Protein AF-A0A345GZ67-F1 (afdb_monomer_lite)

Foldseek 3Di:
DDDFPPDDDDDDDDDDDDDDDDADDFPVVVLLVVLVVCCVPVVLALLVVLSVQQVPDPDNLVLLVCCNNPFCCVVSRVQLNDPVSLLVLCVSHVVVLVVVCVPDPDNVPPVVPPPDDPSNVSSRVSNNVSSVVSCCVSVRDPRD

Structure (mmCIF, N/CA/C/O backbone):
data_AF-A0A345GZ67-F1
#
_entry.id   AF-A0A345GZ67-F1
#
loop_
_atom_site.group_PDB
_atom_site.id
_atom_site.type_symbol
_atom_site.label_atom_id
_atom_site.label_alt_id
_atom_site.label_comp_id
_atom_site.label_asym_id
_atom_site.label_entity_id
_atom_site.label_seq_id
_atom_site.pdbx_PDB_ins_code
_atom_site.Cartn_x
_atom_site.Cartn_y
_atom_site.Cartn_z
_atom_site.occupancy
_atom_site.B_iso_or_equiv
_atom_site.auth_seq_id
_atom_site.auth_comp_id
_atom_site.auth_asym_id
_atom_site.auth_atom_id
_atom_site.pdbx_PDB_model_num
ATOM 1 N N . MET A 1 1 ? -1.911 26.706 -14.761 1.00 32.06 1 MET A N 1
ATOM 2 C CA . MET A 1 1 ? -1.366 25.364 -15.046 1.00 32.06 1 MET A CA 1
ATOM 3 C C . MET A 1 1 ? -0.785 24.874 -13.734 1.00 32.06 1 MET A C 1
ATOM 5 O O . MET A 1 1 ? 0.241 25.380 -13.307 1.00 32.06 1 MET A O 1
ATOM 9 N N . SER A 1 2 ? -1.572 24.090 -13.002 1.00 27.58 2 SER A N 1
ATOM 10 C CA . SER A 1 2 ? -1.319 23.685 -11.617 1.00 27.58 2 SER A CA 1
ATOM 11 C C . SER A 1 2 ? -0.262 22.586 -11.573 1.00 27.58 2 SER A C 1
ATOM 13 O O . SER A 1 2 ? -0.475 21.511 -12.127 1.00 27.58 2 SER A O 1
ATOM 15 N N . ALA A 1 3 ? 0.870 22.872 -10.934 1.00 29.27 3 ALA A N 1
ATOM 16 C CA . ALA A 1 3 ? 1.882 21.879 -10.610 1.00 29.27 3 ALA A CA 1
ATOM 17 C C . ALA A 1 3 ? 1.339 20.956 -9.506 1.00 29.27 3 ALA A C 1
ATOM 19 O O . ALA A 1 3 ? 0.938 21.439 -8.450 1.00 29.27 3 ALA A O 1
ATOM 20 N N . HIS A 1 4 ? 1.300 19.648 -9.762 1.00 29.56 4 HIS A N 1
ATOM 21 C CA . HIS A 1 4 ? 1.019 18.639 -8.742 1.00 29.56 4 HIS A CA 1
ATOM 22 C C . HIS A 1 4 ? 2.205 18.556 -7.761 1.00 29.56 4 HIS A C 1
ATOM 24 O O . HIS A 1 4 ? 3.333 18.349 -8.212 1.00 29.56 4 HIS A O 1
ATOM 30 N N . PRO A 1 5 ? 1.998 18.672 -6.438 1.00 31.30 5 PRO A N 1
ATOM 31 C CA . PRO A 1 5 ? 3.065 18.569 -5.453 1.00 31.30 5 PRO A CA 1
ATOM 32 C C . PRO A 1 5 ? 3.209 17.117 -4.989 1.00 31.30 5 PRO A C 1
ATOM 34 O O . PRO A 1 5 ? 2.902 16.785 -3.849 1.00 31.30 5 PRO A O 1
ATOM 37 N N . TYR A 1 6 ? 3.661 16.224 -5.870 1.00 42.50 6 TYR A N 1
ATOM 38 C CA . TYR A 1 6 ? 4.019 14.866 -5.457 1.00 42.50 6 TYR A CA 1
ATOM 39 C C . TYR A 1 6 ? 5.533 14.746 -5.250 1.00 42.50 6 TYR A C 1
ATOM 41 O O . TYR A 1 6 ? 6.317 14.638 -6.184 1.00 42.50 6 TYR A O 1
ATOM 49 N N . VAL A 1 7 ? 5.899 14.786 -3.965 1.00 39.28 7 VAL A N 1
ATOM 50 C CA . VAL A 1 7 ? 6.976 14.013 -3.328 1.00 39.28 7 VAL A CA 1
ATOM 51 C C . VAL A 1 7 ? 8.363 14.146 -3.974 1.00 39.28 7 VAL A C 1
ATOM 53 O O . VAL A 1 7 ? 8.881 13.240 -4.623 1.00 39.28 7 VAL A O 1
ATOM 56 N N . ARG A 1 8 ? 9.054 15.247 -3.651 1.00 37.31 8 ARG A N 1
ATOM 57 C CA . ARG A 1 8 ? 10.493 15.137 -3.374 1.00 37.31 8 ARG A CA 1
ATOM 58 C C . ARG A 1 8 ? 10.631 14.342 -2.081 1.00 37.31 8 ARG A C 1
ATOM 60 O O . ARG A 1 8 ? 10.147 14.826 -1.070 1.00 37.31 8 ARG A O 1
ATOM 67 N N . ILE A 1 9 ? 11.251 13.167 -2.140 1.00 43.84 9 ILE A N 1
ATOM 68 C CA . ILE A 1 9 ? 12.185 12.558 -1.168 1.00 43.84 9 ILE A CA 1
ATOM 69 C C . ILE A 1 9 ? 12.329 11.106 -1.632 1.00 43.84 9 ILE A C 1
ATOM 71 O O . ILE A 1 9 ? 11.482 10.288 -1.323 1.00 43.84 9 ILE A O 1
ATOM 75 N N . TRP A 1 10 ? 13.369 10.812 -2.409 1.00 45.22 10 TRP A N 1
ATOM 76 C CA . TRP A 1 10 ? 13.983 9.483 -2.526 1.00 45.22 10 TRP A CA 1
ATOM 77 C C . TRP A 1 10 ? 15.375 9.682 -3.144 1.00 45.22 10 TRP A C 1
ATOM 79 O O . TRP A 1 10 ? 15.633 9.345 -4.288 1.00 45.22 10 TRP A O 1
ATOM 89 N N . MET A 1 11 ? 16.265 10.319 -2.382 1.00 33.19 11 MET A N 1
ATOM 90 C CA . MET A 1 11 ? 17.716 10.250 -2.566 1.00 33.19 11 MET A CA 1
ATOM 91 C C . MET A 1 11 ? 18.358 10.372 -1.185 1.00 33.19 11 MET A C 1
ATOM 93 O O . MET A 1 11 ? 18.124 11.355 -0.494 1.00 33.19 11 MET A O 1
ATOM 97 N N . GLY A 1 12 ? 19.149 9.365 -0.813 1.00 35.50 12 GLY A N 1
ATOM 98 C CA . GLY A 1 12 ? 20.339 9.501 0.030 1.00 35.50 12 GLY A CA 1
ATOM 99 C C . GLY A 1 12 ? 20.216 10.110 1.436 1.00 35.50 12 GLY A C 1
ATOM 100 O O . GLY A 1 12 ? 20.023 11.306 1.611 1.00 35.50 12 GLY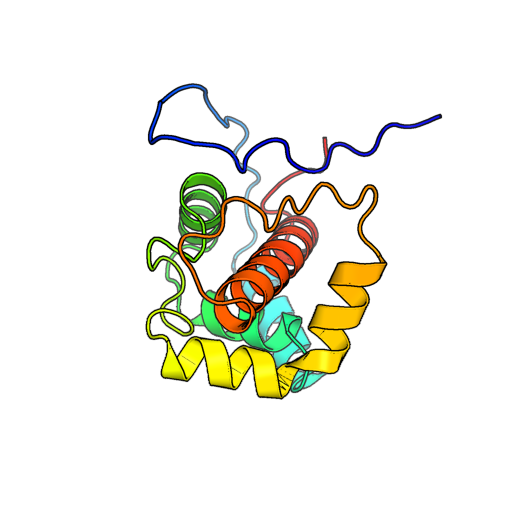 A O 1
ATOM 101 N N . ALA A 1 13 ? 20.578 9.280 2.418 1.00 33.69 13 ALA A N 1
ATOM 102 C CA . ALA A 1 13 ? 21.038 9.625 3.767 1.00 33.69 13 ALA A CA 1
ATOM 103 C C . ALA A 1 13 ? 19.990 10.133 4.772 1.00 33.69 13 ALA A C 1
ATOM 105 O O . ALA A 1 13 ? 19.401 11.200 4.627 1.00 33.69 13 ALA A O 1
ATOM 106 N N . CYS A 1 14 ? 19.881 9.393 5.883 1.00 38.12 14 CYS A N 1
ATOM 107 C CA . CYS A 1 14 ? 19.323 9.835 7.160 1.00 38.12 14 CYS A CA 1
ATOM 108 C C . CYS A 1 14 ? 19.870 11.220 7.548 1.00 38.12 14 CYS A C 1
ATOM 110 O O . CYS A 1 14 ? 20.897 11.319 8.217 1.00 38.12 14 CYS A O 1
ATOM 112 N N . SER A 1 15 ? 19.184 12.283 7.138 1.00 40.84 15 SER A N 1
ATOM 113 C CA . SER A 1 15 ? 19.525 13.665 7.465 1.00 40.84 15 SER A CA 1
ATOM 114 C C . SER A 1 15 ? 18.245 14.448 7.721 1.00 40.84 15 SER A C 1
ATOM 116 O O . SER A 1 15 ? 17.251 14.309 7.019 1.00 40.84 15 SER A O 1
ATOM 118 N N . ASN A 1 16 ? 18.283 15.212 8.804 1.00 54.75 16 ASN A N 1
ATOM 119 C CA . ASN A 1 16 ? 17.148 15.755 9.535 1.00 54.75 16 ASN A CA 1
ATOM 120 C C . ASN A 1 16 ? 16.603 17.074 8.941 1.00 54.75 16 ASN A C 1
ATOM 122 O O . ASN A 1 16 ? 17.307 17.748 8.191 1.00 54.75 16 ASN A O 1
ATOM 126 N N . THR A 1 17 ? 15.438 17.489 9.474 1.00 46.69 17 THR A N 1
ATOM 127 C CA . THR A 1 17 ? 14.741 18.806 9.434 1.00 46.69 17 THR A CA 1
ATOM 128 C C . THR A 1 17 ? 13.669 18.943 8.323 1.00 46.69 17 THR A C 1
ATOM 130 O O . TH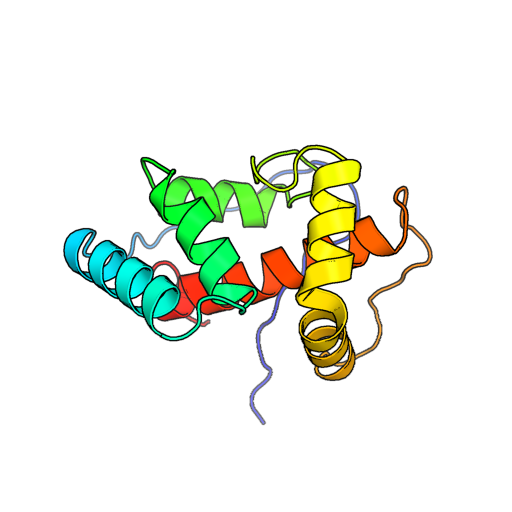R A 1 17 ? 13.953 18.615 7.185 1.00 46.69 17 THR A O 1
ATOM 133 N N . GLN A 1 18 ? 12.391 19.336 8.519 1.00 52.00 18 GLN A N 1
ATOM 134 C CA . GLN A 1 18 ? 11.689 20.290 9.418 1.00 52.00 18 GLN A CA 1
ATOM 135 C C . GLN A 1 18 ? 10.147 19.978 9.522 1.00 52.00 18 GLN A C 1
ATOM 137 O O . GLN A 1 18 ? 9.721 18.969 8.966 1.00 52.00 18 GLN A O 1
ATOM 142 N N . PRO A 1 19 ? 9.300 20.732 10.279 1.00 46.16 19 PRO A N 1
ATOM 143 C CA . PRO A 1 19 ? 8.159 20.176 11.018 1.00 46.16 19 PRO A CA 1
ATOM 144 C C . PRO A 1 19 ? 6.829 20.138 10.248 1.00 46.16 19 PRO A C 1
ATOM 146 O O . PRO A 1 19 ? 6.416 21.115 9.630 1.00 46.16 19 PRO A O 1
ATOM 149 N N . MET A 1 20 ? 6.093 19.036 10.402 1.00 40.47 20 MET A N 1
ATOM 150 C CA . MET A 1 20 ? 4.697 18.905 9.984 1.00 40.47 20 MET A CA 1
ATOM 151 C C . MET A 1 20 ? 3.795 19.321 11.154 1.00 40.47 20 MET A C 1
ATOM 153 O O . MET A 1 20 ? 3.668 18.584 12.131 1.00 40.47 20 MET A O 1
ATOM 157 N N . ASN A 1 21 ? 3.220 20.525 11.110 1.00 54.31 21 ASN A N 1
ATOM 158 C CA . ASN A 1 21 ? 2.342 21.007 12.176 1.00 54.31 21 ASN A CA 1
ATOM 159 C C . ASN A 1 21 ? 1.036 21.573 11.617 1.00 54.31 21 ASN A C 1
ATOM 161 O O . ASN A 1 21 ? 0.864 22.779 11.520 1.00 54.31 21 ASN A O 1
ATOM 165 N N . GLU A 1 22 ? 0.117 20.664 11.300 1.00 45.09 22 GLU A N 1
ATOM 166 C CA . GLU A 1 22 ? -1.326 20.869 11.427 1.00 45.09 22 GLU A CA 1
ATOM 167 C C . GLU A 1 22 ? -1.957 19.489 11.652 1.00 45.09 22 GLU A C 1
ATOM 169 O O . GLU A 1 22 ? -2.066 18.664 10.748 1.00 45.09 22 GLU A O 1
ATOM 174 N N . ARG A 1 23 ? -2.285 19.175 12.911 1.00 49.44 23 ARG A N 1
ATOM 175 C CA . ARG A 1 23 ? -2.942 17.909 13.260 1.00 49.44 23 ARG A CA 1
ATOM 176 C C . ARG A 1 23 ? -4.385 17.960 12.767 1.00 49.44 23 ARG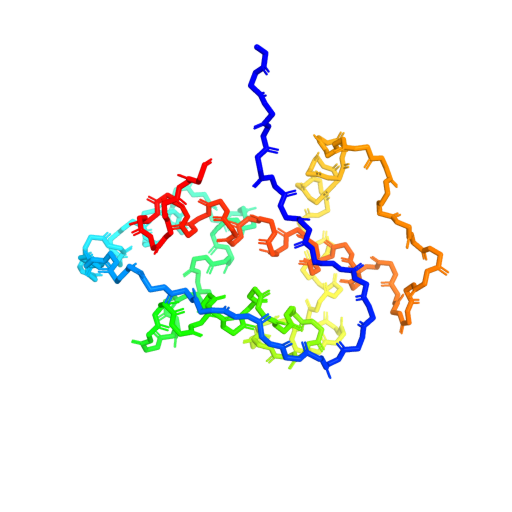 A C 1
ATOM 178 O O . ARG A 1 23 ? -5.251 18.471 13.474 1.00 49.44 23 ARG A O 1
ATOM 185 N N . ILE A 1 24 ? -4.654 17.413 11.584 1.00 56.94 24 ILE A N 1
ATOM 186 C CA . ILE A 1 24 ? -6.031 17.161 11.154 1.00 56.94 24 ILE A CA 1
ATOM 187 C C . ILE A 1 24 ? -6.617 16.112 12.103 1.00 56.94 24 ILE A C 1
ATOM 189 O O . ILE A 1 24 ? -6.065 15.024 12.286 1.00 56.94 24 ILE A O 1
ATOM 193 N N . PHE A 1 25 ? -7.722 16.453 12.767 1.00 58.56 25 PHE A N 1
ATOM 194 C CA . PHE A 1 25 ? -8.389 15.543 13.691 1.00 58.56 25 PHE A CA 1
ATOM 195 C C . PHE A 1 25 ? -9.033 14.387 12.910 1.00 58.56 25 PHE A C 1
ATOM 197 O O . PHE A 1 25 ? -10.142 14.491 12.389 1.00 58.56 25 PHE A O 1
ATOM 204 N N . MET A 1 26 ? -8.316 13.267 12.841 1.00 65.62 26 MET A N 1
ATOM 205 C CA . MET A 1 26 ? -8.800 11.983 12.341 1.00 65.62 26 MET A CA 1
ATOM 206 C C . MET A 1 26 ? -10.032 11.512 13.118 1.00 65.62 26 MET A C 1
ATOM 208 O O . MET A 1 26 ? -9.943 11.185 14.303 1.00 65.62 26 MET A O 1
ATOM 212 N N . ASN A 1 27 ? -11.170 11.343 12.442 1.00 80.38 27 ASN A N 1
ATOM 213 C CA . ASN A 1 27 ? -12.276 10.586 13.017 1.00 80.38 27 ASN A CA 1
ATOM 214 C C . ASN A 1 27 ? -11.992 9.079 12.886 1.00 80.38 27 ASN A C 1
ATOM 216 O O . ASN A 1 27 ? -12.342 8.443 11.890 1.00 80.38 27 ASN A O 1
ATOM 220 N N . THR A 1 28 ? -11.364 8.494 13.910 1.00 81.12 28 THR A N 1
ATOM 221 C CA . THR A 1 28 ? -10.902 7.093 13.916 1.00 81.12 28 THR A CA 1
ATOM 222 C C . THR A 1 28 ? -12.007 6.088 13.582 1.00 81.12 28 THR A C 1
ATOM 224 O O . THR A 1 28 ? -11.745 5.074 12.935 1.00 81.12 28 THR A O 1
ATOM 227 N N . ARG A 1 29 ? -13.260 6.363 13.974 1.00 86.62 29 ARG A N 1
ATOM 228 C CA . ARG A 1 29 ? -14.402 5.494 13.653 1.00 86.62 29 ARG A CA 1
ATOM 229 C C . ARG A 1 29 ? -14.697 5.490 12.154 1.00 86.62 29 ARG A C 1
ATOM 231 O O . ARG A 1 29 ? -14.884 4.418 11.587 1.00 86.62 29 ARG A O 1
ATOM 238 N N . HIS A 1 30 ? -14.720 6.663 11.524 1.00 89.12 30 HIS A N 1
ATOM 239 C CA . HIS A 1 30 ? -14.950 6.776 10.082 1.00 89.12 30 HIS A CA 1
ATOM 240 C C . HIS A 1 30 ? -13.801 6.156 9.288 1.00 89.12 30 HIS A C 1
ATOM 242 O O . HIS A 1 30 ? -14.057 5.381 8.369 1.00 89.12 30 HIS A O 1
ATOM 248 N N . ALA A 1 31 ? -12.554 6.408 9.699 1.00 91.56 31 ALA A N 1
ATOM 249 C CA . ALA A 1 31 ? -11.385 5.792 9.083 1.00 91.56 31 ALA A CA 1
ATOM 250 C C . ALA A 1 31 ? -11.483 4.260 9.126 1.00 91.56 31 ALA A C 1
ATOM 252 O O . ALA A 1 31 ? -11.409 3.604 8.091 1.00 91.56 31 ALA A O 1
ATOM 253 N N . LYS A 1 32 ? -11.766 3.683 10.300 1.00 94.06 32 LYS A N 1
ATOM 254 C CA . LYS A 1 32 ? -11.910 2.231 10.457 1.00 94.06 32 LYS A CA 1
ATOM 255 C C . LYS A 1 32 ? -13.024 1.643 9.581 1.00 94.06 32 LYS A C 1
ATOM 257 O O . LYS A 1 32 ? -12.829 0.587 8.984 1.00 94.06 32 LYS A O 1
ATOM 262 N N . LEU A 1 33 ? -14.174 2.315 9.479 1.00 94.94 33 LEU A N 1
ATOM 263 C CA . LEU A 1 33 ? -15.271 1.884 8.602 1.00 94.94 33 LEU A CA 1
ATOM 264 C C . LEU A 1 33 ? -14.865 1.909 7.124 1.00 94.94 33 LEU A C 1
ATOM 266 O O . LEU A 1 33 ? -15.130 0.944 6.411 1.00 94.94 33 LEU A O 1
ATOM 270 N N . LYS A 1 34 ? -14.177 2.967 6.677 1.00 95.69 34 LYS A N 1
ATOM 271 C CA . LYS A 1 34 ? -13.681 3.078 5.299 1.00 95.69 34 LYS A CA 1
ATOM 272 C C . LYS A 1 34 ? -12.662 1.983 4.971 1.00 95.69 34 LYS A C 1
ATOM 274 O O . LYS A 1 34 ? -12.746 1.382 3.906 1.00 95.69 34 LYS A O 1
ATOM 279 N N . LEU A 1 35 ? -11.761 1.657 5.899 1.00 97.31 35 LEU A N 1
ATOM 280 C CA . LEU A 1 35 ? -10.806 0.557 5.727 1.00 97.31 35 LEU A CA 1
ATOM 281 C C . LEU A 1 35 ? -11.513 -0.793 5.557 1.00 97.31 35 LEU A C 1
ATOM 283 O O . LEU A 1 35 ? -11.214 -1.526 4.618 1.00 97.31 35 LEU A O 1
ATOM 287 N N . HIS A 1 36 ? -12.494 -1.105 6.411 1.00 98.06 36 HIS A N 1
ATOM 288 C CA . HIS A 1 36 ? -13.295 -2.323 6.251 1.00 98.06 36 HIS A CA 1
ATOM 289 C C . HIS A 1 36 ? -14.075 -2.344 4.930 1.00 98.06 36 HIS A C 1
ATOM 291 O O . HIS A 1 36 ? -14.158 -3.393 4.295 1.00 98.06 36 HIS A O 1
ATOM 297 N N . TYR A 1 37 ? -14.607 -1.198 4.496 1.00 97.88 37 TYR A N 1
ATOM 298 C CA . TYR A 1 37 ? -15.288 -1.076 3.209 1.00 97.88 37 TYR A CA 1
ATOM 299 C C . TYR A 1 37 ? -14.356 -1.401 2.032 1.00 97.88 37 TYR A C 1
ATOM 301 O O . TYR A 1 37 ? -14.736 -2.190 1.172 1.00 97.88 37 TYR A O 1
ATOM 309 N N . ILE A 1 38 ? -13.137 -0.852 2.004 1.00 98.12 38 ILE A N 1
ATOM 310 C CA . ILE A 1 38 ? -12.145 -1.135 0.950 1.00 98.12 38 ILE A CA 1
ATOM 311 C C . ILE A 1 38 ? -11.825 -2.633 0.913 1.00 98.12 38 ILE A C 1
ATOM 313 O O . ILE A 1 38 ? -11.883 -3.252 -0.144 1.00 98.12 38 ILE A O 1
ATOM 317 N N . ILE A 1 39 ? -11.553 -3.237 2.074 1.00 98.31 39 ILE A N 1
ATOM 318 C CA . ILE A 1 39 ? -11.217 -4.667 2.172 1.00 98.31 39 ILE A CA 1
ATOM 319 C C . ILE A 1 39 ? -12.347 -5.550 1.640 1.00 98.31 39 ILE A C 1
ATOM 321 O O . ILE A 1 39 ? -12.081 -6.564 1.003 1.00 98.31 39 ILE A O 1
ATOM 325 N N . HIS A 1 40 ? -13.598 -5.177 1.904 1.00 98.19 40 HIS A N 1
ATOM 326 C CA . HIS A 1 40 ? -14.755 -5.947 1.465 1.00 98.19 40 HIS A CA 1
ATOM 327 C C . HIS A 1 40 ? -15.034 -5.800 -0.038 1.00 98.19 40 HIS A C 1
ATOM 329 O O . HIS A 1 40 ? -15.367 -6.784 -0.692 1.00 98.19 40 HIS A O 1
ATOM 335 N N . ASN A 1 41 ? -14.929 -4.587 -0.588 1.00 98.06 41 ASN A N 1
ATOM 336 C CA . ASN A 1 41 ? -15.364 -4.302 -1.960 1.00 98.06 41 ASN A CA 1
ATOM 337 C C . ASN A 1 41 ? -14.246 -4.443 -3.002 1.00 98.06 41 ASN A C 1
ATOM 339 O O . ASN A 1 41 ? -14.534 -4.687 -4.169 1.00 98.06 41 ASN A O 1
ATOM 343 N N . GLU A 1 42 ? -12.983 -4.337 -2.590 1.00 96.94 42 GLU A N 1
ATOM 344 C CA . GLU A 1 42 ? -11.815 -4.434 -3.471 1.00 96.94 42 GLU A CA 1
ATOM 345 C C . GLU A 1 42 ? -10.768 -5.435 -2.927 1.00 96.94 42 GLU A C 1
ATOM 347 O O . GLU A 1 42 ? -9.582 -5.118 -2.877 1.00 96.94 42 GLU A O 1
ATOM 352 N N . PRO A 1 43 ? -11.140 -6.662 -2.508 1.00 97.00 43 PRO A N 1
ATOM 353 C CA . PRO A 1 43 ? -10.265 -7.552 -1.724 1.00 97.00 43 PRO A CA 1
ATOM 354 C C . PRO A 1 43 ? -8.948 -7.946 -2.417 1.00 97.00 43 PRO A C 1
ATOM 356 O O . PRO A 1 43 ? -7.985 -8.332 -1.753 1.00 97.00 43 PRO A O 1
ATOM 359 N N . ASN A 1 44 ? -8.898 -7.842 -3.747 1.00 97.12 44 ASN A N 1
ATOM 360 C CA . ASN A 1 44 ? -7.737 -8.172 -4.574 1.00 97.12 44 ASN A CA 1
ATOM 361 C C . ASN A 1 44 ? -6.958 -6.931 -5.041 1.00 97.12 44 ASN A C 1
ATOM 363 O O . ASN A 1 44 ? -6.168 -7.026 -5.979 1.00 97.12 44 ASN A O 1
ATOM 367 N N . SER A 1 45 ? -7.151 -5.773 -4.404 1.00 98.38 45 SER A N 1
ATOM 368 C CA . SER A 1 45 ? -6.374 -4.567 -4.693 1.00 98.38 45 SER A CA 1
ATOM 369 C C . SER A 1 45 ? -5.197 -4.381 -3.733 1.00 98.38 45 SER A C 1
ATOM 371 O O . SER A 1 45 ? -5.219 -4.840 -2.585 1.00 98.38 45 SER A O 1
ATOM 373 N N . ILE A 1 46 ? -4.175 -3.650 -4.185 1.00 98.62 46 ILE A N 1
ATOM 374 C CA . ILE A 1 46 ? -3.109 -3.144 -3.307 1.00 98.62 46 ILE A CA 1
ATOM 375 C C . ILE A 1 46 ? -3.722 -2.279 -2.201 1.00 98.62 46 ILE A C 1
ATOM 377 O O . ILE A 1 46 ? -3.313 -2.356 -1.045 1.00 98.62 46 ILE A O 1
ATOM 381 N N . LYS A 1 47 ? -4.769 -1.511 -2.518 1.00 98.50 47 LYS A N 1
ATOM 382 C CA . LYS A 1 47 ? -5.468 -0.654 -1.558 1.00 98.50 47 LYS A CA 1
ATOM 383 C C . LYS A 1 47 ? -6.085 -1.448 -0.408 1.00 98.50 47 LYS A C 1
ATOM 385 O O . LYS A 1 47 ? -5.963 -1.040 0.747 1.00 98.50 47 LYS A O 1
ATOM 390 N N . ALA A 1 48 ? -6.682 -2.608 -0.685 1.00 98.56 48 ALA A N 1
ATOM 391 C CA . ALA A 1 48 ? -7.165 -3.511 0.357 1.00 98.56 48 ALA A CA 1
ATOM 392 C C . ALA A 1 48 ? -6.027 -4.106 1.194 1.00 98.56 48 ALA A C 1
ATOM 394 O O . ALA A 1 48 ? -6.184 -4.249 2.407 1.00 98.56 48 ALA A O 1
ATOM 395 N N . PHE A 1 49 ? -4.876 -4.403 0.585 1.00 98.50 49 PHE A N 1
ATOM 396 C CA . PHE A 1 49 ? -3.689 -4.855 1.314 1.00 98.50 49 PHE A CA 1
ATOM 397 C C . PHE A 1 49 ? -3.168 -3.774 2.275 1.00 98.50 49 PHE A C 1
ATOM 399 O O . PHE A 1 49 ? -2.990 -4.030 3.466 1.00 98.50 49 PHE A O 1
ATOM 406 N N . VAL A 1 50 ? -3.015 -2.536 1.794 1.00 98.06 50 VAL A N 1
ATOM 407 C CA . VAL A 1 50 ? -2.642 -1.376 2.619 1.00 98.06 50 VAL A CA 1
ATOM 408 C C . VAL A 1 50 ? -3.666 -1.162 3.741 1.00 98.06 50 VAL A C 1
ATOM 410 O O . VAL A 1 50 ? -3.292 -0.953 4.895 1.00 98.06 50 VAL A O 1
ATOM 413 N N . ALA A 1 51 ? -4.964 -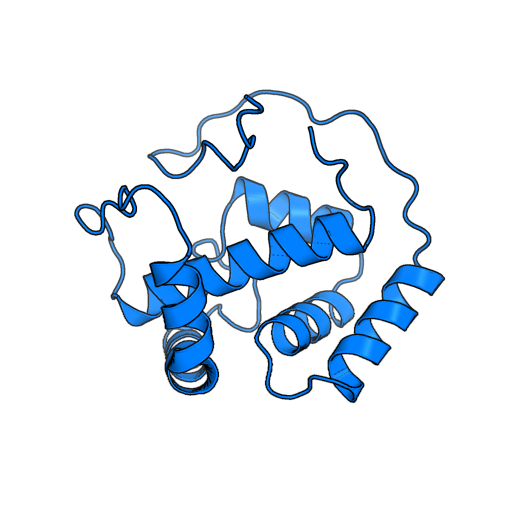1.281 3.449 1.00 97.94 51 ALA A N 1
ATOM 414 C CA . ALA A 1 51 ? -6.010 -1.133 4.455 1.00 97.94 51 ALA A CA 1
ATOM 415 C C . ALA A 1 51 ? -5.937 -2.200 5.565 1.00 97.94 51 ALA A C 1
ATOM 417 O O . ALA A 1 51 ? -6.156 -1.882 6.737 1.00 97.94 51 ALA A O 1
ATOM 418 N N . GLN A 1 52 ? -5.597 -3.447 5.223 1.00 98.00 52 GLN A N 1
ATOM 419 C CA . GLN A 1 52 ? -5.368 -4.519 6.201 1.00 98.00 52 GLN A CA 1
ATOM 420 C C . GLN A 1 52 ? -4.155 -4.218 7.083 1.00 98.00 52 GLN A C 1
ATOM 422 O O . GLN A 1 52 ? -4.246 -4.331 8.309 1.00 98.00 52 GLN A O 1
ATOM 427 N N . GLU A 1 53 ? -3.049 -3.772 6.479 1.00 97.38 53 GLU A N 1
ATOM 428 C CA . GLU A 1 53 ? -1.856 -3.355 7.216 1.00 97.38 53 GLU A CA 1
ATOM 429 C C . GLU A 1 53 ? -2.207 -2.249 8.220 1.00 97.38 53 GLU A C 1
ATOM 431 O O . GLU A 1 53 ? -1.853 -2.359 9.395 1.00 97.38 53 GLU A O 1
ATOM 436 N N . LEU A 1 54 ? -2.970 -1.234 7.803 1.00 95.62 54 LEU A N 1
ATOM 437 C CA . LEU A 1 54 ? -3.433 -0.147 8.668 1.00 95.62 54 LEU A CA 1
ATOM 438 C C . LEU A 1 54 ? -4.297 -0.628 9.834 1.00 95.62 54 LEU A C 1
ATOM 440 O O . LEU A 1 54 ? -4.095 -0.178 10.959 1.00 95.62 54 LEU A O 1
ATOM 444 N N . LEU A 1 55 ? -5.257 -1.529 9.599 1.00 96.56 55 LEU A N 1
ATOM 445 C CA . LEU A 1 55 ? -6.141 -2.036 10.657 1.00 96.56 55 LEU A CA 1
ATOM 446 C C . LEU A 1 55 ? -5.375 -2.755 11.777 1.00 96.56 55 LEU A C 1
ATOM 448 O O . LEU A 1 55 ? -5.861 -2.794 12.908 1.00 96.56 55 LEU A O 1
ATOM 452 N N . SER A 1 56 ? -4.176 -3.275 11.490 1.00 94.50 56 SER A N 1
ATOM 453 C CA . SER A 1 56 ? -3.279 -3.850 12.502 1.00 94.50 56 SER A CA 1
ATOM 454 C C . SER A 1 56 ? -2.580 -2.796 13.378 1.00 94.50 56 SER A C 1
ATOM 456 O O . SER A 1 56 ? -2.013 -3.128 14.424 1.00 94.50 56 SER A O 1
ATOM 458 N N . LYS A 1 57 ? -2.599 -1.517 12.978 1.00 93.56 57 LYS A N 1
ATOM 459 C CA . LYS A 1 57 ? -1.894 -0.427 13.663 1.00 93.56 57 LYS A CA 1
ATOM 460 C C . LYS A 1 57 ? -2.772 0.225 14.723 1.00 93.56 57 LYS A C 1
ATOM 462 O O . LYS A 1 57 ? -3.960 0.470 14.534 1.00 93.56 57 LYS A O 1
ATOM 467 N N . LYS A 1 58 ? -2.145 0.584 15.846 1.00 90.62 58 LYS A N 1
ATOM 468 C CA . LYS A 1 58 ? -2.802 1.322 16.938 1.00 90.62 58 LYS A CA 1
ATOM 469 C C . LYS A 1 58 ? -3.014 2.801 16.608 1.00 90.62 58 LYS A C 1
ATOM 471 O O . LYS A 1 58 ? -3.957 3.405 17.104 1.00 90.62 58 LYS A O 1
ATOM 476 N N . ASN A 1 59 ? -2.116 3.382 15.815 1.00 91.12 59 ASN A N 1
ATOM 477 C CA . ASN A 1 59 ? -2.130 4.792 15.450 1.00 91.12 59 ASN A CA 1
ATOM 478 C C . ASN A 1 59 ? -1.795 4.922 13.959 1.00 91.12 59 ASN A C 1
ATOM 480 O O . ASN A 1 59 ? -0.668 4.641 13.555 1.00 91.12 59 ASN A O 1
ATOM 484 N N . TYR A 1 60 ? -2.787 5.317 13.157 1.00 91.81 60 TYR A N 1
ATOM 485 C CA . TYR A 1 60 ? -2.643 5.439 11.704 1.00 91.81 60 TYR A CA 1
ATOM 486 C C . TYR A 1 60 ? -1.714 6.590 11.323 1.00 91.81 60 TYR A C 1
ATOM 488 O O . TYR A 1 60 ? -0.863 6.414 10.461 1.00 91.81 60 TYR A O 1
ATOM 496 N N . GLN A 1 61 ? -1.812 7.730 12.010 1.00 90.19 61 GLN A N 1
ATOM 497 C CA . GLN A 1 61 ? -0.952 8.883 11.751 1.00 90.19 61 GLN A CA 1
ATOM 498 C C . GLN A 1 61 ? 0.522 8.530 11.977 1.00 90.19 61 GLN A C 1
ATOM 500 O O . GLN A 1 61 ? 1.340 8.727 11.088 1.00 90.19 61 GLN A O 1
ATOM 505 N N . ALA A 1 62 ? 0.848 7.920 13.120 1.00 91.12 62 ALA A N 1
ATOM 506 C CA . ALA A 1 62 ? 2.222 7.512 13.415 1.00 91.12 62 ALA A CA 1
ATOM 507 C C . ALA A 1 62 ? 2.761 6.474 12.412 1.00 91.12 62 ALA A C 1
ATOM 509 O O . ALA A 1 62 ? 3.958 6.448 12.132 1.00 91.12 62 ALA A O 1
ATOM 510 N N . PHE A 1 63 ? 1.888 5.613 11.874 1.00 93.69 63 PHE A N 1
ATOM 511 C CA . PHE A 1 63 ? 2.262 4.678 10.815 1.00 93.69 63 PHE A CA 1
ATOM 512 C C . PHE A 1 63 ? 2.644 5.414 9.528 1.00 93.69 63 PHE A C 1
ATOM 514 O O . PHE A 1 63 ? 3.722 5.156 9.000 1.00 93.69 63 PHE A O 1
ATOM 521 N N . PHE A 1 64 ? 1.809 6.340 9.050 1.00 92.38 64 PHE A N 1
ATOM 522 C CA . PHE A 1 64 ? 2.111 7.077 7.824 1.00 92.38 64 PHE A CA 1
ATOM 523 C C . PHE A 1 64 ? 3.298 8.024 7.974 1.00 92.38 64 PHE A C 1
ATOM 525 O O . PHE A 1 64 ? 4.127 8.084 7.076 1.00 92.38 64 PHE A O 1
ATOM 532 N N . GLU A 1 65 ? 3.447 8.692 9.121 1.00 91.06 65 GLU A N 1
ATOM 533 C CA . GLU A 1 65 ? 4.634 9.503 9.410 1.00 91.06 65 GLU A CA 1
ATOM 534 C C . GLU A 1 65 ? 5.904 8.648 9.325 1.00 91.06 65 GLU A C 1
ATOM 536 O O . GLU A 1 65 ? 6.871 9.027 8.670 1.00 91.06 65 GLU A O 1
ATOM 541 N N . ALA A 1 66 ? 5.899 7.455 9.929 1.00 91.06 66 ALA A N 1
ATOM 542 C CA . ALA A 1 66 ? 7.029 6.539 9.824 1.00 91.06 66 ALA A CA 1
ATOM 543 C C . ALA A 1 66 ? 7.255 6.058 8.383 1.00 91.06 66 ALA A C 1
ATOM 545 O O . ALA A 1 66 ? 8.405 5.985 7.953 1.00 91.06 66 ALA A O 1
ATOM 546 N N . LEU A 1 67 ? 6.183 5.741 7.651 1.00 92.12 67 LEU A N 1
ATOM 547 C CA . LEU A 1 67 ? 6.248 5.257 6.275 1.00 92.12 67 LEU A CA 1
ATOM 548 C C . LEU A 1 67 ? 6.821 6.318 5.333 1.00 92.12 67 LEU A C 1
ATOM 550 O O . LEU A 1 67 ? 7.724 6.011 4.572 1.00 92.12 67 LEU A O 1
ATOM 554 N N . PHE A 1 68 ? 6.365 7.565 5.417 1.00 88.75 68 PHE A N 1
ATOM 555 C CA . PHE A 1 68 ? 6.809 8.631 4.517 1.00 88.75 68 PHE A CA 1
ATOM 556 C C . PHE A 1 68 ? 8.176 9.211 4.888 1.00 88.75 68 PHE A C 1
ATOM 558 O O . PHE A 1 68 ? 8.853 9.763 4.028 1.00 88.75 68 PHE A O 1
ATOM 565 N N . ILE A 1 69 ? 8.616 9.061 6.143 1.00 86.88 69 ILE A N 1
ATOM 566 C CA . ILE A 1 69 ? 9.971 9.458 6.557 1.00 86.88 69 ILE A CA 1
ATOM 567 C C . ILE A 1 69 ? 11.004 8.371 6.233 1.00 86.88 69 ILE A C 1
ATOM 569 O O . ILE A 1 69 ? 12.138 8.694 5.890 1.00 86.88 69 ILE A O 1
ATOM 573 N N . LYS A 1 70 ? 10.660 7.088 6.403 1.00 86.25 70 LYS A N 1
ATOM 574 C CA . LYS A 1 70 ? 11.636 5.981 6.358 1.00 86.25 70 LYS A CA 1
ATOM 575 C C . LYS A 1 70 ? 11.476 5.037 5.164 1.00 86.25 70 LYS A C 1
ATOM 577 O O . LYS A 1 70 ? 12.414 4.306 4.853 1.00 86.25 70 LYS A O 1
ATOM 582 N N . GLY A 1 71 ? 10.303 5.002 4.544 1.00 85.56 71 GLY A N 1
ATOM 583 C CA . GLY A 1 71 ? 9.951 4.046 3.499 1.00 85.56 71 GLY A CA 1
ATOM 584 C C . GLY A 1 71 ? 9.752 2.612 4.003 1.00 85.56 71 GLY A C 1
ATOM 585 O O . GLY A 1 71 ? 10.027 2.259 5.158 1.00 85.56 71 GLY A O 1
ATOM 586 N N . CYS A 1 72 ? 9.292 1.747 3.103 1.00 88.25 72 CYS A N 1
ATOM 587 C CA . CYS A 1 72 ? 9.108 0.316 3.341 1.00 88.25 72 CYS A CA 1
ATOM 588 C C . CYS A 1 72 ? 10.434 -0.407 3.577 1.00 88.25 72 CYS A C 1
ATOM 590 O O . CYS A 1 72 ? 10.488 -1.308 4.415 1.00 88.25 72 CYS A O 1
ATOM 592 N N . ALA A 1 73 ? 11.507 0.027 2.906 1.00 85.56 73 ALA A N 1
ATOM 593 C CA . ALA A 1 73 ? 12.844 -0.560 3.021 1.00 85.56 73 ALA A CA 1
ATOM 594 C C . ALA A 1 73 ? 13.365 -0.593 4.473 1.00 85.56 73 ALA A C 1
ATOM 596 O O . ALA A 1 73 ? 14.147 -1.464 4.844 1.00 85.56 73 ALA A O 1
ATOM 597 N N . CYS A 1 74 ? 12.884 0.316 5.330 1.00 84.62 74 CYS A N 1
ATOM 598 C CA . CYS A 1 74 ? 13.228 0.369 6.752 1.00 84.62 74 CYS A CA 1
ATOM 599 C C . CYS A 1 74 ? 12.392 -0.572 7.647 1.00 84.62 74 CYS A C 1
ATOM 601 O O . CYS A 1 74 ? 12.474 -0.489 8.875 1.00 84.62 74 CYS A O 1
ATOM 603 N N . GLY A 1 75 ? 11.560 -1.446 7.070 1.00 86.69 75 GLY A N 1
ATOM 604 C CA . GLY A 1 75 ? 10.760 -2.429 7.807 1.00 86.69 75 GLY A CA 1
ATOM 605 C C . GLY A 1 75 ? 9.562 -1.845 8.563 1.00 86.69 75 GLY A C 1
ATOM 606 O O . GLY A 1 75 ? 9.104 -2.445 9.536 1.00 86.69 75 GLY A O 1
ATOM 607 N N . VAL A 1 76 ? 9.055 -0.678 8.141 1.00 91.06 76 VAL A N 1
ATOM 608 C CA . VAL A 1 76 ? 7.849 -0.042 8.715 1.00 91.06 76 VAL A CA 1
ATOM 609 C C . VAL A 1 76 ? 6.598 -0.896 8.469 1.00 91.06 76 VAL A C 1
ATOM 611 O O . VAL A 1 76 ? 5.713 -0.986 9.326 1.00 91.06 76 VAL A O 1
ATOM 614 N N . VAL A 1 77 ? 6.543 -1.545 7.305 1.00 94.19 77 VAL A N 1
ATOM 615 C CA . VAL A 1 77 ? 5.440 -2.403 6.871 1.00 94.19 77 VAL A CA 1
ATOM 616 C C . VAL A 1 77 ? 5.731 -3.835 7.301 1.00 94.19 77 VAL A C 1
ATOM 618 O O . VAL A 1 77 ? 6.634 -4.486 6.782 1.00 94.19 77 VAL A O 1
ATOM 621 N N . SER A 1 78 ? 4.964 -4.345 8.265 1.00 94.06 78 SER A N 1
ATOM 622 C CA . SER A 1 78 ? 5.196 -5.681 8.828 1.00 94.06 78 SER A CA 1
ATOM 623 C C . SER A 1 78 ? 4.919 -6.801 7.830 1.00 94.06 78 SER A C 1
ATOM 625 O O . SER A 1 78 ? 5.550 -7.851 7.909 1.00 94.06 78 SER A O 1
ATOM 627 N N . SER A 1 79 ? 3.999 -6.571 6.895 1.00 94.69 79 SER A N 1
ATOM 628 C CA . SER A 1 79 ? 3.615 -7.524 5.853 1.00 94.69 79 SER A CA 1
ATOM 629 C C . SER A 1 79 ? 4.547 -7.540 4.634 1.00 94.69 79 SER A C 1
ATOM 631 O O . SER A 1 79 ? 4.377 -8.404 3.782 1.00 94.69 79 SER A O 1
ATOM 633 N N . LEU A 1 80 ? 5.538 -6.639 4.566 1.00 94.25 80 LEU A N 1
ATOM 634 C CA . LEU A 1 80 ? 6.556 -6.550 3.502 1.00 94.25 80 LEU A CA 1
ATOM 635 C C . LEU A 1 80 ? 7.981 -6.501 4.083 1.00 94.25 80 LEU A C 1
ATOM 637 O O . LEU A 1 80 ? 8.892 -5.908 3.506 1.00 94.25 80 LEU A O 1
ATOM 641 N N . LYS A 1 81 ? 8.171 -7.067 5.282 1.00 90.50 81 L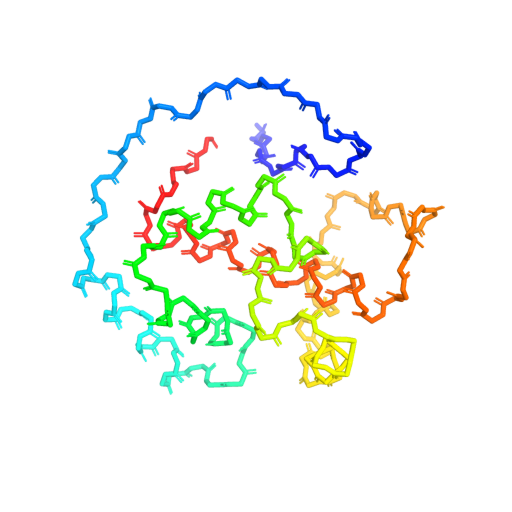YS A N 1
ATOM 642 C CA . LYS A 1 81 ? 9.439 -6.978 6.017 1.00 90.50 81 LYS A CA 1
ATOM 643 C C . LYS A 1 81 ? 10.500 -7.929 5.461 1.00 90.50 81 LYS A C 1
ATOM 645 O O . LYS A 1 81 ? 11.691 -7.635 5.555 1.00 90.50 81 LYS A O 1
ATOM 650 N N . HIS A 1 82 ? 10.077 -9.076 4.938 1.00 91.19 82 HIS A N 1
ATOM 651 C CA . HIS A 1 82 ? 10.957 -10.107 4.397 1.00 91.19 82 HIS A CA 1
ATOM 652 C C . HIS A 1 82 ? 10.828 -10.207 2.873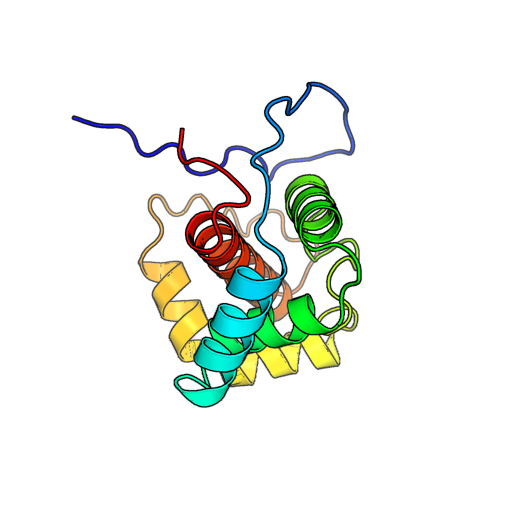 1.00 91.19 82 HIS A C 1
ATOM 654 O O . HIS A 1 82 ? 9.766 -9.940 2.313 1.00 91.19 82 HIS A O 1
ATOM 660 N N . TYR A 1 83 ? 11.916 -10.592 2.196 1.00 91.31 83 TYR A N 1
ATOM 661 C CA . TYR A 1 83 ? 11.969 -10.638 0.729 1.00 91.31 83 TYR A CA 1
ATOM 662 C C . TYR A 1 83 ? 10.940 -11.588 0.113 1.00 91.31 83 TYR A C 1
ATOM 664 O O . TYR A 1 83 ? 10.331 -11.249 -0.893 1.00 91.31 83 TYR A O 1
ATOM 672 N N . ASP A 1 84 ? 10.693 -12.740 0.732 1.00 95.75 84 ASP A N 1
ATOM 673 C CA . ASP A 1 84 ? 9.668 -13.695 0.304 1.00 95.75 84 ASP A CA 1
ATOM 674 C C . ASP A 1 84 ? 8.259 -13.083 0.335 1.00 95.75 84 ASP A C 1
ATOM 676 O O . ASP A 1 84 ? 7.494 -13.235 -0.616 1.00 95.75 84 ASP A O 1
ATOM 680 N N . GLN A 1 85 ? 7.936 -12.326 1.387 1.00 96.44 85 GLN A N 1
ATOM 681 C CA . GLN A 1 85 ? 6.664 -11.609 1.508 1.00 96.44 85 GLN A CA 1
ATOM 682 C C . GLN A 1 85 ? 6.539 -10.512 0.449 1.00 96.44 85 GLN A C 1
ATOM 684 O O . GLN A 1 85 ? 5.500 -10.382 -0.199 1.00 96.44 85 GLN A O 1
ATOM 689 N N . THR A 1 86 ? 7.608 -9.743 0.251 1.00 95.81 86 THR A N 1
ATOM 690 C CA . THR A 1 86 ? 7.650 -8.654 -0.727 1.00 95.81 86 THR A CA 1
ATOM 691 C C . THR A 1 86 ? 7.542 -9.174 -2.159 1.00 95.81 86 THR A C 1
ATOM 693 O O . THR A 1 86 ? 6.802 -8.617 -2.966 1.00 95.81 86 THR A O 1
ATOM 696 N N . HIS A 1 87 ? 8.217 -10.277 -2.479 1.00 97.25 87 HIS A N 1
ATOM 697 C CA . HIS A 1 87 ? 8.132 -10.918 -3.793 1.00 97.25 87 HIS A CA 1
ATOM 698 C C . HIS A 1 87 ? 6.754 -11.522 -4.031 1.00 97.25 87 HIS A C 1
ATOM 700 O O . HIS A 1 87 ? 6.203 -11.350 -5.113 1.00 97.25 87 HIS A O 1
ATOM 706 N N . TYR A 1 88 ? 6.159 -12.154 -3.016 1.00 98.00 88 TYR A N 1
ATOM 707 C CA . TYR A 1 88 ? 4.782 -12.635 -3.100 1.00 98.00 88 TYR A CA 1
ATOM 708 C C . TYR A 1 88 ? 3.793 -11.490 -3.355 1.00 98.00 88 TYR A C 1
ATOM 710 O O . TYR A 1 88 ? 2.894 -11.624 -4.184 1.00 98.00 88 TYR A O 1
ATOM 718 N N . PHE A 1 89 ? 3.963 -10.351 -2.675 1.00 98.25 89 PHE A N 1
ATOM 719 C CA . PHE A 1 89 ? 3.166 -9.152 -2.928 1.00 98.25 89 PHE A CA 1
ATOM 720 C C . PHE A 1 89 ? 3.337 -8.663 -4.370 1.00 98.25 89 PHE A C 1
ATOM 722 O O . PHE A 1 89 ? 2.338 -8.411 -5.043 1.00 98.25 89 PHE A O 1
ATOM 729 N N . PHE A 1 90 ? 4.578 -8.580 -4.858 1.00 97.88 90 PHE A N 1
ATOM 730 C CA . PHE A 1 90 ? 4.859 -8.182 -6.235 1.00 97.88 90 PHE A CA 1
ATOM 731 C C . PHE A 1 90 ? 4.156 -9.100 -7.239 1.00 97.88 90 PHE A C 1
ATOM 733 O O . PHE A 1 90 ? 3.411 -8.625 -8.089 1.00 97.88 90 PHE A O 1
ATOM 740 N N . ASP A 1 91 ? 4.338 -10.414 -7.104 1.00 98.25 91 ASP A N 1
ATOM 741 C CA . ASP A 1 91 ? 3.777 -11.395 -8.035 1.00 98.25 91 ASP A CA 1
ATOM 742 C C . ASP A 1 91 ? 2.242 -11.390 -8.007 1.00 98.25 91 ASP A C 1
ATOM 744 O O . ASP A 1 91 ? 1.593 -11.525 -9.041 1.00 98.25 91 ASP A O 1
ATOM 748 N N . LYS A 1 92 ? 1.645 -11.186 -6.827 1.00 98.44 92 LYS A N 1
ATOM 749 C CA . LYS A 1 92 ? 0.190 -11.129 -6.662 1.00 98.44 92 LYS A CA 1
ATOM 750 C C . LYS A 1 92 ? -0.434 -9.879 -7.284 1.00 98.44 92 LYS A C 1
ATOM 752 O O . LYS A 1 92 ? -1.548 -9.957 -7.797 1.00 98.44 92 LYS A O 1
ATOM 757 N N . TYR A 1 93 ? 0.235 -8.732 -7.184 1.00 98.50 93 TYR A N 1
ATOM 758 C CA . TYR A 1 93 ? -0.321 -7.433 -7.570 1.00 98.50 93 TYR A CA 1
ATOM 759 C C . TYR A 1 93 ? 0.352 -6.820 -8.804 1.00 98.50 93 TYR A C 1
ATOM 761 O O . TYR A 1 93 ? 0.163 -5.633 -9.064 1.00 98.50 93 TYR A O 1
ATOM 769 N N . TYR A 1 94 ? 1.096 -7.620 -9.572 1.00 97.81 94 TYR A N 1
ATOM 770 C CA . TYR A 1 94 ? 1.921 -7.177 -10.696 1.00 97.81 94 TYR A CA 1
ATOM 771 C C . TYR A 1 94 ? 1.210 -6.194 -11.636 1.00 97.81 94 TYR A C 1
ATOM 773 O O . TYR A 1 94 ? 1.722 -5.103 -11.863 1.00 97.81 94 TYR A O 1
ATOM 781 N N . ASP A 1 95 ? 0.004 -6.519 -12.107 1.00 98.12 95 ASP A N 1
ATOM 782 C CA . ASP A 1 95 ? -0.725 -5.667 -13.059 1.00 98.12 95 ASP A CA 1
ATOM 783 C C . ASP A 1 95 ? -1.034 -4.271 -12.488 1.00 98.12 95 ASP A C 1
ATOM 785 O O . ASP A 1 95 ? -0.959 -3.264 -13.194 1.00 98.12 95 ASP A O 1
ATOM 789 N N . GLN A 1 96 ? -1.346 -4.187 -11.191 1.00 98.12 96 GLN A N 1
ATOM 790 C CA . GLN A 1 96 ? -1.600 -2.911 -10.510 1.00 98.12 96 GLN A CA 1
ATOM 791 C C . GLN A 1 96 ? -0.302 -2.130 -10.301 1.00 98.12 96 GLN A C 1
ATOM 793 O O . GLN A 1 96 ? -0.278 -0.919 -10.501 1.00 98.12 96 GLN A O 1
ATOM 798 N N . ILE A 1 97 ? 0.778 -2.821 -9.929 1.00 96.25 97 ILE A N 1
ATOM 799 C CA . ILE A 1 97 ? 2.112 -2.227 -9.786 1.00 96.25 97 ILE A CA 1
ATOM 800 C C . ILE A 1 97 ? 2.568 -1.632 -11.120 1.00 96.25 97 ILE A C 1
ATOM 802 O O . ILE A 1 97 ? 3.049 -0.502 -11.160 1.00 96.25 97 ILE A O 1
ATOM 806 N N . GLU A 1 98 ? 2.387 -2.372 -12.210 1.00 94.38 98 GLU A N 1
ATOM 807 C CA . GLU A 1 98 ? 2.779 -1.946 -13.548 1.00 94.38 98 GLU A CA 1
ATOM 808 C C . GLU A 1 98 ? 1.931 -0.769 -14.038 1.00 94.38 98 GLU A C 1
ATOM 810 O O . GLU A 1 98 ? 2.472 0.186 -14.592 1.00 94.38 98 GLU A O 1
ATOM 815 N N . THR A 1 99 ? 0.626 -0.783 -13.754 1.00 95.00 99 THR A N 1
ATOM 816 C CA . THR A 1 99 ? -0.260 0.358 -14.028 1.00 95.00 99 THR A CA 1
ATOM 817 C C . THR A 1 99 ? 0.242 1.618 -13.312 1.00 95.00 99 THR A C 1
ATOM 819 O O . THR A 1 99 ? 0.503 2.625 -13.965 1.00 95.00 99 THR A O 1
ATOM 822 N N . LEU A 1 100 ? 0.506 1.539 -12.001 1.00 93.00 100 LEU A N 1
ATOM 823 C CA . LEU A 1 100 ? 1.047 2.660 -11.218 1.00 93.00 100 LEU A CA 1
ATOM 824 C C . LEU A 1 100 ? 2.415 3.133 -11.730 1.00 93.00 100 LEU A C 1
ATOM 826 O O . LEU A 1 100 ? 2.722 4.324 -11.701 1.00 93.00 100 LEU A O 1
ATOM 830 N N . ARG A 1 101 ? 3.258 2.203 -12.192 1.00 88.69 101 ARG A N 1
ATOM 831 C CA . ARG A 1 101 ? 4.574 2.517 -12.759 1.00 88.69 101 ARG A CA 1
ATOM 832 C C . ARG A 1 101 ? 4.449 3.306 -14.063 1.00 88.69 101 ARG A C 1
ATOM 834 O O . ARG A 1 101 ? 5.240 4.219 -14.282 1.00 88.69 101 ARG A O 1
ATOM 841 N N . LEU A 1 102 ? 3.497 2.943 -14.923 1.00 88.69 102 LEU A N 1
ATOM 842 C CA . LEU A 1 102 ? 3.252 3.600 -16.211 1.00 88.69 102 LEU A CA 1
ATOM 843 C C . LEU A 1 102 ? 2.566 4.964 -16.062 1.00 88.69 102 LEU A C 1
ATOM 845 O O . LEU A 1 102 ? 2.808 5.849 -16.876 1.00 88.69 102 LEU A O 1
ATOM 849 N N . GLU A 1 103 ? 1.736 5.142 -15.034 1.00 88.19 103 GLU A N 1
ATOM 850 C CA . GLU A 1 103 ? 1.017 6.395 -14.762 1.00 88.19 103 GLU A CA 1
ATOM 851 C C . GLU A 1 103 ? 1.906 7.507 -14.171 1.00 88.19 103 GLU A C 1
ATOM 853 O O . GLU A 1 103 ? 1.501 8.669 -14.129 1.00 88.19 103 GLU A O 1
ATOM 858 N N . ARG A 1 104 ? 3.125 7.186 -13.718 1.00 77.31 104 ARG A N 1
ATOM 859 C CA . ARG A 1 104 ? 4.038 8.151 -13.091 1.00 77.31 104 ARG A CA 1
ATOM 860 C C . ARG A 1 104 ? 4.884 8.907 -14.130 1.00 77.31 104 ARG A C 1
ATOM 862 O O . ARG A 1 104 ? 5.686 8.301 -14.836 1.00 77.31 104 ARG A O 1
ATOM 869 N N . GLU A 1 105 ? 4.787 10.241 -14.155 1.00 65.44 105 GLU A N 1
ATOM 870 C CA . GLU A 1 105 ? 5.683 11.136 -14.919 1.00 65.44 105 GLU A CA 1
ATOM 871 C C . GLU A 1 105 ? 6.686 11.889 -14.014 1.00 65.44 105 GLU A C 1
ATOM 873 O O . GLU A 1 105 ? 6.290 12.323 -12.927 1.00 65.44 105 GLU A O 1
ATOM 878 N N . PRO A 1 106 ? 7.936 12.167 -14.455 1.00 61.09 106 PRO A N 1
ATOM 879 C CA . PRO A 1 106 ? 8.725 11.502 -15.498 1.00 61.09 106 PRO A CA 1
ATOM 880 C C . PRO A 1 106 ? 9.471 10.267 -14.932 1.00 61.09 106 PRO A C 1
ATOM 882 O O . PRO A 1 106 ? 9.496 10.070 -13.715 1.00 61.09 106 PRO A O 1
ATOM 885 N N . PRO A 1 107 ? 10.101 9.428 -15.783 1.00 52.88 107 PRO A N 1
ATOM 886 C CA . PRO A 1 107 ? 10.715 8.143 -15.414 1.00 52.88 107 PRO A CA 1
ATOM 887 C C . PRO A 1 107 ? 11.960 8.217 -14.503 1.00 52.88 107 PRO A C 1
ATOM 889 O O . PRO A 1 107 ? 12.717 7.255 -14.453 1.00 52.88 107 PRO A O 1
ATOM 892 N N . GLU A 1 108 ? 12.150 9.286 -13.718 1.00 52.66 108 GLU A N 1
ATOM 893 C CA . GLU A 1 108 ? 13.179 9.419 -12.664 1.00 52.66 108 GLU A CA 1
ATOM 894 C C . GLU A 1 108 ? 12.949 8.466 -11.472 1.00 52.66 108 GLU A C 1
ATOM 896 O O . GLU A 1 108 ? 13.435 8.684 -10.362 1.00 52.66 108 GLU A O 1
ATOM 901 N N . PHE A 1 109 ? 12.253 7.348 -11.687 1.00 54.69 109 PHE A N 1
ATOM 902 C CA . PHE A 1 109 ? 12.602 6.140 -10.960 1.00 54.69 109 PHE A CA 1
ATOM 903 C C . PHE A 1 109 ? 13.961 5.699 -11.508 1.00 54.69 109 PHE A C 1
ATOM 905 O O . PHE A 1 109 ? 14.053 4.802 -12.345 1.00 54.69 109 PHE A O 1
ATOM 912 N N . ASP A 1 110 ? 15.008 6.412 -11.093 1.00 51.59 110 ASP A N 1
ATOM 913 C CA . ASP A 1 110 ? 16.391 6.093 -11.402 1.00 51.59 110 ASP A CA 1
ATOM 914 C C . ASP A 1 110 ? 16.684 4.766 -10.689 1.00 51.59 110 ASP A C 1
ATOM 916 O O . ASP A 1 110 ? 17.183 4.698 -9.568 1.00 51.59 110 ASP A O 1
ATOM 920 N N . LEU A 1 111 ? 16.305 3.664 -11.348 1.00 53.19 111 LEU A N 1
ATOM 921 C CA . LEU A 1 111 ? 16.599 2.280 -10.960 1.00 53.19 111 LEU A CA 1
ATOM 922 C C . LEU A 1 111 ? 18.112 2.055 -10.791 1.00 53.19 111 LEU A C 1
ATOM 924 O O . LEU A 1 111 ? 18.534 1.012 -10.298 1.00 53.19 111 LEU A O 1
ATOM 928 N N . LEU A 1 112 ? 18.913 3.032 -11.223 1.00 45.41 112 LEU A N 1
ATOM 929 C CA . LEU A 1 112 ? 20.364 3.058 -11.256 1.00 45.41 112 LEU A CA 1
ATOM 930 C C . LEU A 1 112 ? 21.040 3.095 -9.877 1.00 45.41 112 LEU A C 1
ATOM 932 O O . LEU A 1 112 ? 22.255 2.938 -9.839 1.00 45.41 112 LEU A O 1
ATOM 936 N N . ASP A 1 113 ? 20.296 3.204 -8.769 1.00 51.69 113 ASP A N 1
ATOM 937 C CA . ASP A 1 113 ? 20.875 3.123 -7.413 1.00 51.69 113 ASP A CA 1
ATOM 938 C C . ASP A 1 113 ? 20.087 2.217 -6.443 1.00 51.69 113 ASP A C 1
ATOM 940 O O . ASP A 1 113 ? 20.121 2.367 -5.216 1.00 51.69 113 ASP A O 1
ATOM 944 N N . LEU A 1 114 ? 19.333 1.248 -6.979 1.00 57.12 114 LEU A N 1
ATOM 945 C CA . LEU A 1 114 ? 18.653 0.272 -6.135 1.00 57.12 114 LEU A CA 1
ATOM 946 C C . LEU A 1 114 ? 19.667 -0.720 -5.560 1.00 57.12 114 LEU A C 1
ATOM 948 O O . LEU A 1 114 ? 20.038 -1.706 -6.190 1.00 57.12 114 LEU A O 1
ATOM 952 N N . ASN A 1 115 ? 20.012 -0.535 -4.287 1.00 71.44 115 ASN A N 1
ATOM 953 C CA . ASN A 1 115 ? 20.643 -1.564 -3.448 1.00 71.44 115 ASN A CA 1
ATOM 954 C C . ASN A 1 115 ? 19.726 -2.790 -3.191 1.00 71.44 115 ASN A C 1
ATOM 956 O O . ASN A 1 115 ? 19.959 -3.562 -2.262 1.00 71.44 115 ASN A O 1
ATOM 960 N N . TYR A 1 116 ? 18.662 -2.958 -3.983 1.00 79.19 116 TYR A N 1
ATOM 961 C CA . TYR A 1 116 ? 17.583 -3.923 -3.802 1.00 79.19 116 TYR A CA 1
ATOM 962 C C . TYR A 1 116 ? 17.187 -4.530 -5.148 1.00 79.19 116 TYR A C 1
ATOM 964 O O . TYR A 1 116 ? 17.385 -3.928 -6.202 1.00 79.19 116 TYR A O 1
ATOM 972 N N . ASP A 1 117 ? 16.589 -5.719 -5.121 1.00 89.38 117 ASP A N 1
ATOM 973 C CA . ASP A 1 117 ? 16.058 -6.327 -6.336 1.00 89.38 117 ASP A CA 1
ATOM 974 C C . ASP A 1 117 ? 14.816 -5.578 -6.860 1.00 89.38 117 ASP A C 1
ATOM 976 O O . ASP A 1 117 ? 14.101 -4.903 -6.114 1.00 89.38 117 ASP A O 1
ATOM 980 N N . LEU A 1 118 ? 14.540 -5.730 -8.158 1.00 90.44 118 LEU A N 1
ATOM 981 C CA . LEU A 1 118 ? 13.450 -5.026 -8.839 1.00 90.44 118 LEU A CA 1
ATOM 982 C C . LEU A 1 118 ? 12.069 -5.322 -8.244 1.00 90.44 118 LEU A C 1
ATOM 984 O O . LEU A 1 118 ? 11.254 -4.405 -8.145 1.00 90.44 118 LEU A O 1
ATOM 988 N N . LYS A 1 119 ? 11.792 -6.570 -7.834 1.00 93.44 119 LYS A N 1
ATOM 989 C CA . LYS A 1 119 ? 10.487 -6.910 -7.249 1.00 93.44 119 LYS A CA 1
ATOM 990 C C . LYS A 1 119 ? 10.292 -6.151 -5.947 1.00 93.44 119 LYS A C 1
ATOM 992 O O . LYS A 1 119 ? 9.226 -5.583 -5.729 1.00 93.44 119 LYS A O 1
ATOM 997 N N . SER A 1 120 ? 11.331 -6.102 -5.117 1.00 92.00 120 SER A N 1
ATOM 998 C CA . SER A 1 120 ? 11.305 -5.351 -3.863 1.00 92.00 120 SER A CA 1
ATOM 999 C C . SER A 1 120 ? 11.105 -3.860 -4.090 1.00 92.00 120 SER A C 1
ATOM 1001 O O . SER A 1 120 ? 10.210 -3.265 -3.491 1.00 92.00 120 SER A O 1
ATOM 1003 N N . ALA A 1 121 ? 11.872 -3.270 -5.006 1.00 90.25 121 ALA A N 1
ATOM 1004 C CA . ALA A 1 121 ? 11.766 -1.851 -5.318 1.00 90.25 121 ALA A CA 1
ATOM 1005 C C . ALA A 1 121 ? 10.357 -1.458 -5.788 1.00 90.25 121 ALA A C 1
ATOM 1007 O O . ALA A 1 121 ? 9.777 -0.497 -5.282 1.00 90.25 121 ALA A O 1
ATOM 1008 N N . TYR A 1 122 ? 9.778 -2.226 -6.712 1.00 91.75 122 TYR A N 1
ATOM 1009 C CA . TYR A 1 122 ? 8.448 -1.937 -7.239 1.00 91.75 122 TYR A CA 1
ATOM 1010 C C . TYR A 1 122 ? 7.318 -2.258 -6.261 1.00 91.75 122 TYR A C 1
ATOM 1012 O O . TYR A 1 122 ? 6.337 -1.517 -6.210 1.00 91.75 122 TYR A O 1
ATOM 1020 N N . ALA A 1 123 ? 7.450 -3.314 -5.455 1.00 95.44 123 ALA A N 1
ATOM 1021 C CA . ALA A 1 123 ? 6.495 -3.616 -4.394 1.00 95.44 123 ALA A CA 1
ATOM 1022 C C . ALA A 1 123 ? 6.408 -2.469 -3.380 1.00 95.44 123 ALA A C 1
ATOM 1024 O O . ALA A 1 123 ? 5.311 -2.029 -3.035 1.00 95.44 123 ALA A O 1
ATOM 1025 N N . TRP A 1 124 ? 7.558 -1.964 -2.928 1.00 93.56 124 TRP A N 1
ATOM 1026 C CA . TRP A 1 124 ? 7.619 -0.847 -1.989 1.00 93.56 124 TRP A CA 1
ATOM 1027 C C . TRP A 1 124 ? 7.104 0.448 -2.601 1.00 93.56 124 TRP A C 1
ATOM 1029 O O . TRP A 1 124 ? 6.284 1.112 -1.974 1.00 93.56 124 TRP A O 1
ATOM 1039 N N . PHE A 1 125 ? 7.495 0.758 -3.840 1.00 91.75 125 PHE A N 1
ATOM 1040 C CA . PHE A 1 125 ? 6.950 1.899 -4.576 1.00 91.75 125 PHE A CA 1
ATOM 1041 C C . PHE A 1 125 ? 5.418 1.861 -4.626 1.00 91.75 125 PHE A C 1
ATOM 1043 O O . PHE A 1 125 ? 4.762 2.825 -4.237 1.00 91.75 125 PHE A O 1
ATOM 1050 N N . ALA A 1 126 ? 4.841 0.743 -5.066 1.00 95.06 126 ALA A N 1
ATOM 1051 C CA . ALA A 1 126 ? 3.399 0.633 -5.217 1.00 95.06 126 ALA A CA 1
ATOM 1052 C C . ALA A 1 126 ? 2.669 0.675 -3.868 1.00 95.06 126 ALA A C 1
ATOM 1054 O O . ALA A 1 126 ? 1.618 1.307 -3.759 1.00 95.06 126 ALA A O 1
ATOM 1055 N N . PHE A 1 127 ? 3.229 0.048 -2.827 1.00 97.06 127 PHE A N 1
ATOM 1056 C CA . PHE A 1 127 ? 2.676 0.142 -1.478 1.00 97.06 127 PHE A CA 1
ATOM 1057 C C . PHE A 1 127 ? 2.671 1.592 -0.984 1.00 97.06 127 PHE A C 1
ATOM 1059 O O . PHE A 1 127 ? 1.645 2.066 -0.505 1.00 97.06 127 PHE A O 1
ATOM 1066 N N . GLU A 1 128 ? 3.797 2.300 -1.099 1.00 93.56 128 GLU A N 1
ATOM 1067 C CA . GLU A 1 128 ? 3.940 3.684 -0.634 1.00 93.56 128 GLU A CA 1
ATOM 1068 C C . GLU A 1 128 ? 3.033 4.646 -1.396 1.00 93.56 128 GLU A C 1
ATOM 1070 O O . GLU A 1 128 ? 2.387 5.485 -0.767 1.00 93.56 128 GLU A O 1
ATOM 1075 N N . GLN A 1 129 ? 2.926 4.489 -2.717 1.00 93.56 129 GLN A N 1
ATOM 1076 C CA . GLN A 1 129 ? 2.037 5.300 -3.544 1.00 93.56 129 GLN A CA 1
ATOM 1077 C C . GLN A 1 129 ? 0.578 5.129 -3.108 1.00 93.56 129 GLN A C 1
ATOM 1079 O O . GLN A 1 129 ? -0.082 6.101 -2.749 1.00 93.56 129 GLN A O 1
ATOM 1084 N N . VAL A 1 130 ? 0.094 3.886 -3.027 1.00 96.56 130 VAL A N 1
ATOM 1085 C CA . VAL A 1 130 ? -1.292 3.607 -2.621 1.00 96.56 130 VAL A CA 1
ATOM 1086 C C . VAL A 1 130 ? -1.545 3.994 -1.161 1.00 96.56 130 VAL A C 1
ATOM 1088 O O . VAL A 1 130 ? -2.646 4.417 -0.805 1.00 96.56 130 VAL A O 1
ATOM 1091 N N . ALA A 1 131 ? -0.537 3.880 -0.294 1.00 95.81 131 ALA A N 1
ATOM 1092 C CA . ALA A 1 131 ? -0.608 4.359 1.080 1.00 95.81 131 ALA A CA 1
ATOM 1093 C C . ALA A 1 131 ? -0.739 5.886 1.148 1.00 95.81 131 ALA A C 1
ATOM 1095 O O . ALA A 1 131 ? -1.529 6.379 1.953 1.00 95.81 131 ALA A O 1
ATOM 1096 N N . SER A 1 132 ? -0.025 6.622 0.296 1.00 92.06 132 SER A N 1
ATOM 1097 C CA . SER A 1 132 ? -0.162 8.075 0.150 1.00 92.06 132 SER A CA 1
ATOM 1098 C C . SER A 1 132 ? -1.580 8.468 -0.258 1.00 92.06 132 SER A C 1
ATOM 1100 O O . SER A 1 132 ? -2.239 9.231 0.455 1.00 92.06 132 SER A O 1
ATOM 1102 N N . ASP A 1 133 ? -2.098 7.852 -1.323 1.00 93.19 133 ASP A N 1
ATOM 1103 C CA . ASP A 1 133 ? -3.451 8.116 -1.821 1.00 93.19 133 ASP A CA 1
ATOM 1104 C C . ASP A 1 133 ? -4.505 7.806 -0.747 1.00 93.19 133 ASP A C 1
ATOM 1106 O O . ASP A 1 133 ? -5.414 8.601 -0.488 1.00 93.19 133 ASP A O 1
ATOM 1110 N N . LEU A 1 134 ? -4.346 6.679 -0.042 1.00 94.69 134 LEU A N 1
ATOM 1111 C CA . LEU A 1 134 ? -5.242 6.296 1.044 1.00 94.69 134 LEU A CA 1
ATOM 1112 C C . LEU A 1 134 ? -5.165 7.266 2.233 1.00 94.69 134 LEU A C 1
ATOM 1114 O O . LEU A 1 134 ? -6.189 7.551 2.856 1.00 94.69 134 LEU A O 1
ATOM 1118 N N . ALA A 1 135 ? -3.982 7.783 2.571 1.00 92.50 135 ALA A N 1
ATOM 1119 C CA . ALA A 1 135 ? -3.824 8.739 3.662 1.00 92.50 135 ALA A CA 1
ATOM 1120 C C . ALA A 1 135 ? -4.547 10.063 3.363 1.00 92.50 135 ALA A C 1
ATOM 1122 O O . ALA A 1 135 ? -5.224 10.600 4.249 1.00 92.50 135 ALA A O 1
ATOM 1123 N N . PHE A 1 136 ? -4.472 10.544 2.118 1.00 90.00 136 PHE A N 1
ATOM 1124 C CA . PHE A 1 136 ? -5.254 11.688 1.645 1.00 90.00 136 PHE A CA 1
ATOM 1125 C C . PHE A 1 136 ? -6.759 11.399 1.713 1.00 90.00 136 PHE A C 1
ATOM 1127 O O . PHE A 1 136 ? -7.531 12.154 2.298 1.00 90.00 136 PHE A O 1
ATOM 1134 N N . GLU A 1 137 ? -7.176 10.241 1.209 1.00 91.62 137 GLU A N 1
ATOM 1135 C CA . GLU A 1 137 ? -8.565 9.788 1.213 1.00 91.62 137 GLU A CA 1
ATOM 1136 C C . GLU A 1 137 ? -9.194 9.621 2.599 1.00 91.62 137 GLU A C 1
ATOM 1138 O O . GLU A 1 137 ? -10.424 9.665 2.733 1.00 91.62 137 GLU A O 1
ATOM 1143 N N . LEU A 1 138 ? -8.384 9.325 3.611 1.00 90.56 138 LEU A N 1
ATOM 1144 C CA . LEU A 1 138 ? -8.827 9.257 4.997 1.00 90.56 138 LEU A CA 1
ATOM 1145 C C . LEU A 1 138 ? -8.895 10.656 5.624 1.00 90.56 138 LEU A C 1
ATOM 1147 O O . LEU A 1 138 ? -9.626 10.829 6.598 1.00 90.56 138 LEU A O 1
ATOM 1151 N N . GLY A 1 139 ? -8.174 11.638 5.074 1.00 87.19 139 GLY A N 1
ATOM 1152 C CA . GLY A 1 139 ? -8.006 12.981 5.629 1.00 87.19 139 GLY A CA 1
ATOM 1153 C C . GLY A 1 139 ? -6.886 13.071 6.670 1.00 87.19 139 GLY A C 1
ATOM 1154 O O . GLY A 1 139 ? -6.992 13.863 7.602 1.00 87.19 139 GLY A O 1
ATOM 1155 N N . ILE A 1 140 ? -5.862 12.208 6.592 1.00 84.38 140 ILE A N 1
ATOM 1156 C CA . ILE A 1 140 ? -4.700 12.234 7.511 1.00 84.38 140 ILE A CA 1
ATOM 1157 C C . ILE A 1 140 ? -3.753 13.359 7.115 1.00 84.38 140 ILE A C 1
ATOM 1159 O O . ILE A 1 140 ? -3.209 14.041 7.980 1.00 84.38 140 ILE A O 1
ATOM 1163 N N . TYR A 1 141 ? -3.613 13.573 5.810 1.00 75.12 141 TYR A N 1
ATOM 1164 C CA . TYR A 1 141 ? -2.879 14.688 5.235 1.00 75.12 141 TYR A CA 1
ATOM 1165 C C . TYR A 1 141 ? -3.806 15.502 4.338 1.00 75.12 141 TYR A C 1
ATOM 1167 O O . TYR A 1 141 ? -4.672 14.944 3.662 1.00 75.12 141 TYR A O 1
ATOM 1175 N N . ALA A 1 142 ? -3.621 16.820 4.334 1.00 52.47 142 ALA A N 1
ATOM 1176 C CA . ALA A 1 142 ? -4.198 17.687 3.318 1.00 52.47 142 ALA A CA 1
ATOM 1177 C C . ALA A 1 142 ? -3.296 17.674 2.077 1.00 52.47 142 ALA A C 1
ATOM 1179 O O . ALA A 1 142 ? -2.070 17.679 2.207 1.00 52.47 142 ALA A O 1
ATOM 1180 N N . ALA A 1 143 ? -3.902 17.675 0.888 1.00 42.47 143 ALA A N 1
ATOM 1181 C CA . ALA A 1 143 ? -3.185 18.022 -0.334 1.00 42.47 143 ALA A CA 1
ATOM 1182 C C . ALA A 1 143 ? -2.697 19.468 -0.198 1.00 42.47 143 ALA A C 1
ATOM 1184 O O . ALA A 1 143 ? -3.480 20.342 0.185 1.00 42.47 143 ALA A O 1
ATOM 1185 N N . GLN A 1 144 ? -1.410 19.688 -0.461 1.00 38.38 144 GLN A N 1
ATOM 1186 C CA . GLN A 1 144 ? -0.855 21.028 -0.660 1.00 38.38 144 GLN A CA 1
ATOM 1187 C C . GLN A 1 144 ? -1.133 21.498 -2.086 1.00 38.38 144 GLN A C 1
ATOM 1189 O O . GLN A 1 144 ? -1.260 20.624 -2.974 1.00 38.38 144 GLN A O 1
#

Sequence (144 aa):
MSAHPYVRIWMGACSNTQPMNERIFMNTRHAKLKLHYIIHNEPNSIKAFVAQELLSKKNYQAFFEALFIKGCACGVVSSLKHYDQTHYFFDKYYDQIETLRLEREPPEFDLLDLNYDLKSAYAWFAFEQVASDLAFELGIYAAQ

Secondary structure (DSSP, 8-state):
-PPP------SS---------------HHHHHHHHHHHHHH-TTSHHHHHHHHHHT-S-HHHHHHHHHHH-GGGT--GGGSSHHHHHHHHHHHHHHHHHHHHHSSS----GGG-SS-HHHHHHHHHHHHHHHHHHHHHTSS---

pLDDT: mean 80.03, std 21.96, range [27.58, 98.62]

Radius of gyration: 15.28 Å; chains: 1; bounding box: 36×39×33 Å